Protein AF-A0A930PB00-F1 (afdb_monomer)

Solvent-accessible surface area (backbone atoms only — not comparable to full-atom values): 5412 Å² total; per-residue (Å²): 134,66,54,53,64,51,50,58,67,54,34,74,89,63,38,46,101,72,38,28,66,87,69,88,78,87,80,64,87,57,22,54,45,54,50,44,28,50,53,53,47,30,57,75,70,70,49,86,44,68,65,60,52,54,59,60,46,62,82,41,50,86,80,45,73,66,68,70,55,70,67,58,46,55,57,45,49,62,75,42,40,69,60,46,59,58,50,73,107

Foldseek 3Di:
DQLLVLLVVLCVPQADPQQAGDDPDDAQNCHLSNLLSLVVVCVVVVNPDLVVSVVVCVVVCVVPVRDDDSVVSVVSCVVCVVSSVSSVD

Structure (mmCIF, N/CA/C/O backbone):
data_AF-A0A930PB00-F1
#
_entry.id   AF-A0A930PB00-F1
#
loop_
_atom_site.group_PDB
_atom_site.id
_atom_site.type_symbol
_atom_site.label_atom_id
_atom_site.label_alt_id
_atom_site.label_comp_id
_atom_site.label_asym_id
_atom_site.label_entity_id
_atom_site.label_seq_id
_atom_site.pdbx_PDB_ins_code
_atom_site.Cartn_x
_atom_site.Cartn_y
_atom_site.Cartn_z
_atom_site.occupancy
_atom_site.B_iso_or_equiv
_atom_site.auth_seq_id
_atom_site.auth_comp_id
_atom_site.auth_asym_id
_atom_site.auth_atom_id
_atom_site.pdbx_PDB_model_num
ATOM 1 N N . VAL A 1 1 ? -12.103 6.840 -7.987 1.00 55.03 1 VAL A N 1
ATOM 2 C CA . VAL A 1 1 ? -10.789 6.570 -8.623 1.00 55.03 1 VAL A CA 1
ATOM 3 C C . VAL A 1 1 ? -10.271 5.236 -8.109 1.00 55.03 1 VAL A C 1
ATOM 5 O O . VAL A 1 1 ? -10.276 5.045 -6.901 1.00 55.03 1 VAL A O 1
ATOM 8 N N . LYS A 1 2 ? -9.870 4.299 -8.977 1.00 86.12 2 LYS A N 1
ATOM 9 C CA . LYS A 1 2 ? -9.271 3.025 -8.546 1.00 86.12 2 LYS A CA 1
ATOM 10 C C . LYS A 1 2 ? -7.746 3.166 -8.505 1.00 86.12 2 LYS A C 1
ATOM 12 O O . LYS A 1 2 ? -7.067 2.846 -9.473 1.00 86.12 2 LYS A O 1
ATOM 17 N N . ILE A 1 3 ? -7.217 3.695 -7.400 1.00 90.38 3 ILE A N 1
ATOM 18 C CA . ILE A 1 3 ? -5.791 4.056 -7.241 1.00 90.38 3 ILE A CA 1
ATOM 19 C C . ILE A 1 3 ? -4.854 2.886 -7.581 1.00 90.38 3 ILE A C 1
ATOM 21 O O . ILE A 1 3 ? -3.860 3.079 -8.271 1.00 90.38 3 ILE A O 1
ATOM 25 N N . LEU A 1 4 ? -5.213 1.655 -7.211 1.00 91.56 4 LEU A N 1
ATOM 26 C CA . LEU A 1 4 ? -4.424 0.471 -7.557 1.00 91.56 4 LEU A CA 1
ATOM 27 C C . LEU A 1 4 ? -4.282 0.252 -9.074 1.00 91.56 4 LEU A C 1
ATOM 29 O O . LEU A 1 4 ? -3.210 -0.123 -9.544 1.00 91.56 4 LEU A O 1
ATOM 33 N N . GLU A 1 5 ? -5.341 0.486 -9.856 1.00 92.38 5 GLU A N 1
ATOM 34 C CA . GLU A 1 5 ? -5.276 0.369 -11.321 1.00 92.38 5 GLU A CA 1
ATOM 35 C C . GLU A 1 5 ? -4.348 1.434 -11.920 1.00 92.38 5 GLU A C 1
ATOM 37 O O . GLU A 1 5 ? -3.654 1.160 -12.896 1.00 92.38 5 GLU A O 1
ATOM 42 N N . ILE A 1 6 ? -4.290 2.622 -11.311 1.00 91.69 6 ILE A N 1
ATOM 43 C CA . ILE A 1 6 ? -3.346 3.678 -11.689 1.00 91.69 6 ILE A CA 1
ATOM 4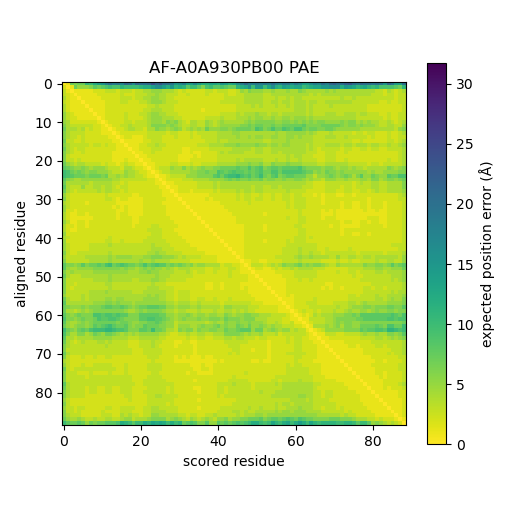4 C C . ILE A 1 6 ? -1.917 3.223 -11.383 1.00 91.69 6 ILE A C 1
ATOM 46 O O . ILE A 1 6 ? -1.093 3.186 -12.291 1.00 91.69 6 ILE A O 1
ATOM 50 N N . CYS A 1 7 ? -1.633 2.771 -10.157 1.00 93.00 7 CYS A N 1
ATOM 51 C CA . CYS A 1 7 ? -0.305 2.273 -9.786 1.00 93.00 7 CYS A CA 1
ATOM 52 C C . CYS A 1 7 ? 0.187 1.161 -10.728 1.00 93.00 7 CYS A C 1
ATOM 54 O O . CYS A 1 7 ? 1.353 1.152 -11.115 1.00 93.00 7 CYS A O 1
ATOM 56 N N . LYS A 1 8 ? -0.698 0.247 -11.149 1.00 92.88 8 LYS A N 1
ATOM 57 C CA . LYS A 1 8 ? -0.373 -0.801 -12.132 1.00 92.88 8 LYS A CA 1
ATOM 58 C C . LYS A 1 8 ? 0.043 -0.238 -13.494 1.00 92.88 8 LYS A C 1
ATOM 60 O O . LYS A 1 8 ? 0.996 -0.734 -14.079 1.00 92.88 8 LYS A O 1
ATOM 65 N N . LYS A 1 9 ? -0.628 0.806 -13.991 1.00 92.00 9 LYS A N 1
ATOM 66 C CA . LYS A 1 9 ? -0.275 1.440 -15.275 1.00 92.00 9 LYS A CA 1
ATOM 67 C C . LYS A 1 9 ? 1.106 2.102 -15.244 1.00 92.00 9 LYS A C 1
ATOM 69 O O . LYS A 1 9 ? 1.843 1.993 -16.215 1.00 92.00 9 LYS A O 1
ATOM 74 N N . PHE A 1 10 ? 1.461 2.736 -14.129 1.00 91.56 10 PHE A N 1
ATOM 75 C CA . PHE A 1 10 ? 2.718 3.483 -13.974 1.00 91.56 10 PHE A CA 1
ATOM 76 C C . PHE A 1 10 ? 3.899 2.639 -13.465 1.00 91.56 10 PHE A C 1
ATOM 78 O O . PHE A 1 10 ? 4.995 3.156 -13.288 1.00 91.56 10 PHE A O 1
ATOM 85 N N . SER A 1 11 ? 3.708 1.337 -13.236 1.00 91.88 11 SER A N 1
ATOM 86 C CA . SER A 1 11 ? 4.751 0.443 -12.704 1.00 91.88 11 SER A CA 1
ATOM 87 C C . SER A 1 11 ? 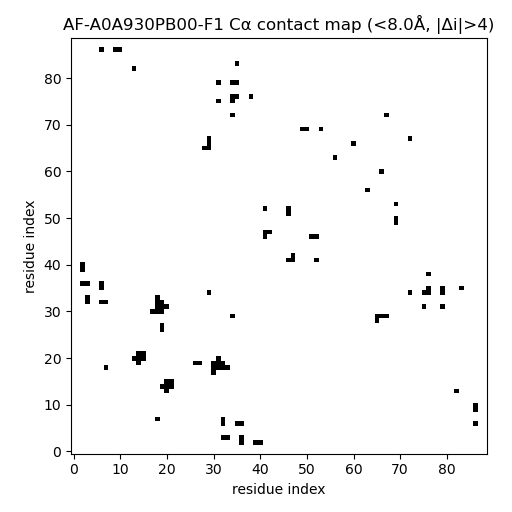5.326 -0.535 -13.732 1.00 91.88 11 SER A C 1
ATOM 89 O O . SER A 1 11 ? 6.041 -1.470 -13.363 1.00 91.88 11 SER A O 1
ATOM 91 N N . TYR A 1 12 ? 5.048 -0.326 -15.022 1.00 89.12 12 TYR A N 1
ATOM 92 C CA . TYR A 1 12 ? 5.535 -1.196 -16.091 1.00 89.12 12 TYR A CA 1
ATOM 93 C C . TYR A 1 12 ? 7.069 -1.312 -16.073 1.00 89.12 12 TYR A C 1
ATOM 95 O O . TYR A 1 12 ? 7.778 -0.309 -16.089 1.00 89.12 12 TYR A O 1
ATOM 103 N N . GLY A 1 13 ? 7.580 -2.545 -16.010 1.00 90.00 13 GLY A N 1
ATOM 104 C CA . GLY A 1 13 ? 9.018 -2.833 -15.934 1.00 90.00 13 GLY A CA 1
ATOM 105 C C . GLY A 1 13 ? 9.674 -2.584 -14.567 1.00 90.00 13 GLY A C 1
ATOM 106 O O . GLY A 1 13 ? 10.842 -2.923 -14.396 1.00 90.00 13 GLY A O 1
ATOM 107 N N . LEU A 1 14 ? 8.948 -2.038 -13.583 1.00 92.06 14 LEU A N 1
ATOM 108 C CA . LEU A 1 14 ? 9.458 -1.769 -12.229 1.00 92.06 14 LEU A CA 1
ATOM 109 C C . LEU A 1 14 ? 9.106 -2.877 -11.226 1.00 92.06 14 LEU A C 1
ATOM 111 O O . LEU A 1 14 ? 9.779 -3.044 -10.207 1.00 92.06 14 LEU A O 1
ATOM 115 N N . VAL A 1 15 ? 8.042 -3.629 -11.504 1.00 94.62 15 VAL A N 1
ATOM 116 C CA . VAL A 1 15 ? 7.531 -4.718 -10.662 1.00 94.62 15 VAL A CA 1
ATOM 117 C C . VAL A 1 15 ? 7.316 -5.985 -11.483 1.00 94.62 15 VAL A C 1
ATOM 119 O O . VAL A 1 15 ? 7.220 -5.940 -12.707 1.00 94.62 15 VAL A O 1
ATOM 122 N N . ASN A 1 16 ? 7.234 -7.127 -10.804 1.00 93.81 16 ASN A N 1
ATOM 123 C CA . ASN A 1 16 ? 6.835 -8.391 -11.418 1.00 93.81 16 ASN A CA 1
ATOM 124 C C . ASN A 1 16 ? 5.316 -8.461 -11.672 1.00 93.81 16 ASN A C 1
ATOM 126 O O . ASN A 1 16 ? 4.559 -7.597 -11.227 1.00 93.81 16 ASN A O 1
ATOM 130 N N . ASP A 1 17 ? 4.858 -9.545 -12.303 1.00 91.25 17 ASP A N 1
ATOM 131 C CA . ASP A 1 17 ? 3.437 -9.780 -12.627 1.00 91.25 17 ASP A CA 1
ATOM 132 C C . ASP A 1 17 ? 2.509 -9.777 -11.399 1.00 91.25 17 ASP A C 1
ATOM 134 O O . ASP A 1 17 ? 1.303 -9.556 -11.505 1.00 91.25 17 ASP A O 1
ATOM 138 N N . LEU A 1 18 ? 3.073 -9.997 -10.208 1.00 92.50 18 LEU A N 1
ATOM 139 C CA . LEU A 1 18 ? 2.366 -9.977 -8.929 1.00 92.50 18 LEU A CA 1
ATOM 140 C C . LEU A 1 18 ? 2.412 -8.601 -8.241 1.00 92.50 18 LEU A C 1
ATOM 142 O O . LEU A 1 18 ? 2.027 -8.498 -7.079 1.00 92.50 18 LEU A O 1
ATOM 146 N N . GLY A 1 19 ? 2.915 -7.553 -8.900 1.00 94.19 19 GLY A N 1
ATOM 147 C CA . GLY A 1 19 ? 2.983 -6.194 -8.352 1.00 94.19 19 GLY A CA 1
ATOM 148 C C . GLY A 1 19 ? 4.033 -6.006 -7.252 1.00 94.19 19 GLY A C 1
ATOM 149 O O . GLY A 1 19 ? 3.880 -5.148 -6.383 1.00 94.19 19 GLY A O 1
ATOM 150 N N . ASN A 1 20 ? 5.078 -6.833 -7.229 1.00 95.25 20 ASN A N 1
ATOM 151 C CA . ASN A 1 20 ? 6.155 -6.762 -6.243 1.00 95.25 20 ASN A CA 1
ATOM 152 C C . ASN A 1 20 ? 7.485 -6.362 -6.890 1.00 95.25 20 ASN A C 1
ATOM 154 O O . ASN A 1 20 ? 7.781 -6.761 -8.016 1.00 95.25 20 ASN A O 1
ATOM 158 N N . ILE A 1 21 ? 8.319 -5.638 -6.143 1.00 93.94 21 ILE A N 1
ATOM 159 C CA . ILE A 1 21 ? 9.704 -5.359 -6.536 1.00 93.94 21 ILE A CA 1
ATOM 160 C C . ILE A 1 21 ? 10.444 -6.702 -6.666 1.00 93.94 21 ILE A C 1
ATOM 162 O O . ILE A 1 21 ? 10.353 -7.520 -5.739 1.00 93.94 21 ILE A O 1
ATOM 166 N N . PRO A 1 22 ? 11.174 -6.956 -7.772 1.00 91.94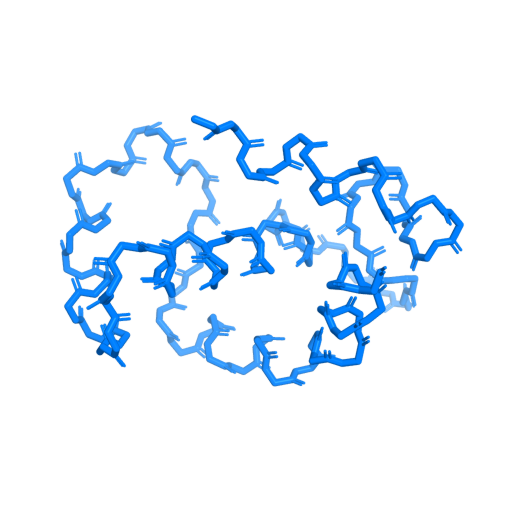 22 PRO A N 1
ATOM 167 C CA . PRO A 1 22 ? 11.926 -8.193 -7.949 1.00 91.94 22 PRO A CA 1
ATOM 168 C C . PRO A 1 22 ? 12.890 -8.437 -6.781 1.00 91.94 22 PRO A C 1
ATOM 170 O O . PRO A 1 22 ? 13.764 -7.624 -6.488 1.00 91.94 22 PRO A O 1
ATOM 173 N N . ARG A 1 23 ? 12.724 -9.569 -6.091 1.00 89.06 23 ARG A N 1
ATOM 174 C CA . ARG A 1 23 ? 13.539 -9.969 -4.935 1.00 89.06 23 ARG A CA 1
ATOM 175 C C . ARG A 1 23 ? 13.702 -11.481 -4.884 1.00 89.06 23 ARG A C 1
ATOM 177 O O . ARG A 1 23 ? 12.853 -12.217 -5.381 1.00 89.06 23 ARG A O 1
ATOM 184 N N . ARG A 1 24 ? 14.781 -11.943 -4.250 1.00 89.31 24 ARG A N 1
ATOM 185 C CA . ARG A 1 24 ? 14.976 -13.367 -3.945 1.00 89.31 24 ARG A CA 1
ATOM 186 C C . ARG A 1 24 ? 14.115 -13.761 -2.739 1.00 89.31 24 ARG A C 1
ATOM 188 O O . ARG A 1 24 ? 13.953 -12.966 -1.816 1.00 89.31 24 ARG A O 1
ATOM 195 N N . GLY A 1 25 ? 13.612 -14.994 -2.731 1.00 88.88 25 GLY A N 1
ATOM 196 C CA . GLY A 1 25 ? 12.833 -15.548 -1.620 1.00 88.88 25 GLY A CA 1
ATOM 197 C C . GLY A 1 25 ? 11.318 -15.435 -1.804 1.00 88.88 25 GLY A C 1
ATOM 198 O O . GLY A 1 25 ? 10.809 -15.438 -2.922 1.00 88.88 25 GLY A O 1
ATOM 199 N N . VAL A 1 26 ? 10.590 -15.394 -0.686 1.00 89.38 26 VAL A N 1
ATOM 200 C CA . VAL A 1 26 ? 9.121 -15.461 -0.677 1.00 89.38 26 VAL A CA 1
ATOM 201 C C . VAL A 1 26 ? 8.510 -14.171 -1.223 1.00 89.38 26 VAL A C 1
ATOM 203 O O . VAL A 1 26 ? 8.834 -13.071 -0.772 1.00 89.38 26 VAL A O 1
ATOM 206 N N . VAL A 1 27 ? 7.570 -14.314 -2.159 1.00 91.44 27 VAL A N 1
ATOM 207 C CA . VAL A 1 27 ? 6.778 -13.196 -2.679 1.00 91.44 27 VAL A CA 1
ATOM 208 C C . VAL A 1 27 ? 5.608 -12.909 -1.723 1.00 91.44 27 VAL A C 1
ATOM 210 O O . VAL A 1 27 ? 4.790 -13.797 -1.474 1.00 91.44 27 VAL A O 1
ATOM 213 N N . PRO A 1 28 ? 5.504 -11.691 -1.161 1.00 93.00 28 PRO A N 1
ATOM 214 C CA . PRO A 1 28 ? 4.380 -11.289 -0.325 1.00 93.00 28 PRO A CA 1
ATOM 215 C C . PRO A 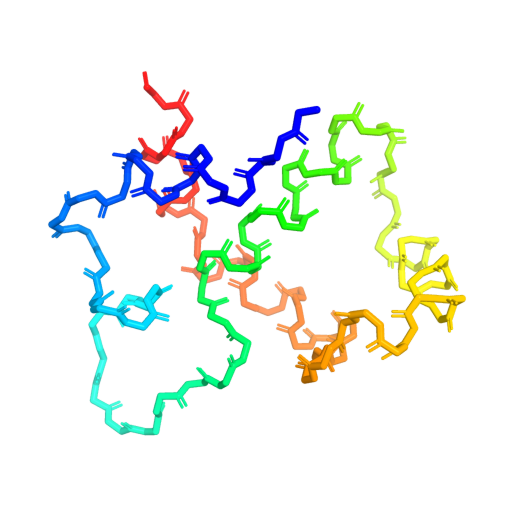1 28 ? 3.049 -11.338 -1.076 1.00 93.00 28 PRO A C 1
ATOM 217 O O . PRO A 1 28 ? 2.960 -10.926 -2.230 1.00 93.00 28 PRO A O 1
ATOM 220 N N . ARG A 1 29 ? 2.000 -11.794 -0.380 1.00 93.19 29 ARG A N 1
ATOM 221 C CA . ARG A 1 29 ? 0.631 -11.858 -0.922 1.00 93.19 29 ARG A CA 1
ATOM 222 C C . ARG A 1 29 ? -0.007 -10.482 -1.079 1.00 93.19 29 ARG A C 1
ATOM 224 O O . ARG A 1 29 ? -0.670 -10.235 -2.073 1.00 93.19 29 ARG A O 1
ATOM 231 N N . PHE A 1 30 ? 0.204 -9.608 -0.098 1.00 94.75 30 PHE A N 1
ATOM 232 C CA . PHE A 1 30 ? -0.100 -8.187 -0.232 1.00 94.75 30 PHE A CA 1
ATOM 233 C C . PHE A 1 30 ? 1.052 -7.561 -1.010 1.00 94.75 30 PHE A C 1
ATOM 235 O O . PHE A 1 30 ? 2.187 -7.601 -0.530 1.00 94.75 30 PHE A O 1
ATOM 242 N N . SER A 1 31 ? 0.818 -7.077 -2.221 1.00 95.19 31 SER A N 1
ATOM 243 C CA . SER A 1 31 ? 1.904 -6.678 -3.115 1.00 95.19 31 SER A CA 1
ATOM 244 C C . SER A 1 31 ? 2.541 -5.348 -2.695 1.00 95.19 31 SER A C 1
ATOM 246 O O . SER A 1 31 ? 2.013 -4.626 -1.848 1.00 95.19 31 SER A O 1
ATOM 248 N N . ASP A 1 32 ? 3.711 -5.025 -3.249 1.00 95.56 32 ASP A N 1
ATOM 249 C CA . ASP A 1 32 ? 4.326 -3.708 -3.029 1.00 95.56 32 ASP A CA 1
ATOM 250 C C . ASP A 1 32 ? 3.468 -2.596 -3.659 1.00 95.56 32 ASP A C 1
ATOM 252 O O . ASP A 1 32 ? 3.338 -1.520 -3.077 1.00 95.56 32 ASP A O 1
ATOM 256 N N . LEU A 1 33 ? 2.796 -2.883 -4.781 1.00 95.69 33 LEU A N 1
ATOM 257 C CA . LEU A 1 33 ? 1.790 -1.989 -5.354 1.00 95.69 33 LEU A CA 1
ATOM 258 C C . LEU A 1 33 ? 0.576 -1.795 -4.445 1.00 95.69 33 LEU A C 1
ATOM 260 O O . LEU A 1 33 ? 0.071 -0.680 -4.385 1.00 95.69 33 LEU A O 1
ATOM 264 N N . ASP A 1 34 ? 0.118 -2.817 -3.719 1.00 95.31 34 ASP A N 1
ATOM 265 C CA . ASP A 1 34 ? -0.991 -2.656 -2.766 1.00 95.31 34 ASP A CA 1
ATOM 266 C C . ASP A 1 34 ? -0.590 -1.754 -1.591 1.00 95.31 34 ASP A C 1
ATOM 268 O O . ASP A 1 34 ? -1.383 -0.925 -1.146 1.00 95.31 34 ASP A O 1
ATOM 272 N N . VAL A 1 35 ? 0.659 -1.859 -1.117 1.00 95.88 35 VAL A N 1
ATOM 273 C CA . VAL A 1 35 ? 1.210 -0.957 -0.088 1.00 95.88 35 VAL A CA 1
ATOM 274 C C . VAL A 1 35 ? 1.228 0.485 -0.590 1.00 95.88 35 VAL A C 1
ATOM 276 O O . VAL A 1 35 ? 0.757 1.383 0.110 1.00 95.88 35 VAL A O 1
ATOM 279 N N . ILE A 1 36 ? 1.736 0.708 -1.804 1.00 95.81 36 ILE A N 1
ATOM 280 C CA . ILE A 1 36 ? 1.790 2.040 -2.419 1.00 95.81 36 ILE A CA 1
ATOM 281 C C . ILE A 1 36 ? 0.379 2.580 -2.643 1.00 95.81 36 ILE A C 1
ATOM 283 O O . ILE A 1 36 ? 0.079 3.695 -2.224 1.00 95.81 36 ILE A O 1
ATOM 287 N N . ALA A 1 37 ? -0.510 1.784 -3.235 1.00 95.19 37 ALA A N 1
ATOM 288 C CA . ALA A 1 37 ? -1.884 2.180 -3.503 1.00 95.19 37 ALA A CA 1
ATOM 289 C C . ALA A 1 37 ? -2.624 2.547 -2.213 1.00 95.19 37 ALA A C 1
ATOM 291 O O . ALA A 1 37 ? -3.311 3.566 -2.180 1.00 95.19 37 ALA A O 1
ATOM 292 N N . LEU A 1 38 ? -2.451 1.775 -1.136 1.00 94.56 38 LEU A N 1
ATOM 293 C CA . LEU A 1 38 ? -3.040 2.089 0.162 1.00 94.56 38 LEU A CA 1
ATOM 294 C C . LEU A 1 38 ? -2.465 3.386 0.751 1.00 94.56 38 LEU A C 1
ATOM 296 O O . LEU A 1 38 ? -3.224 4.202 1.268 1.00 94.56 38 LEU A O 1
ATOM 300 N N . SER A 1 39 ? -1.153 3.608 0.630 1.00 95.25 39 SER A N 1
ATOM 301 C CA . SER A 1 39 ? -0.508 4.847 1.083 1.00 95.25 39 SER A CA 1
ATOM 302 C C . SER A 1 39 ? -1.017 6.078 0.329 1.00 95.25 39 SER A C 1
ATOM 304 O O . SER A 1 39 ? -1.354 7.076 0.958 1.00 95.25 39 SER A O 1
ATOM 306 N N . LEU A 1 40 ? -1.113 6.002 -1.001 1.00 94.38 40 LEU A N 1
ATOM 307 C CA . LEU A 1 40 ? -1.644 7.082 -1.840 1.00 94.38 40 LEU A CA 1
ATOM 308 C C . LEU A 1 40 ? -3.139 7.312 -1.586 1.00 94.38 40 LEU A C 1
ATOM 310 O O . LEU A 1 40 ? -3.616 8.441 -1.628 1.00 94.38 40 LEU A O 1
ATOM 314 N N . THR A 1 41 ? -3.887 6.245 -1.295 1.00 93.94 41 THR A N 1
ATOM 315 C CA . THR A 1 41 ? -5.302 6.353 -0.914 1.00 93.94 41 THR A CA 1
ATOM 316 C C . THR A 1 41 ? -5.452 7.079 0.417 1.00 93.94 41 THR A C 1
ATOM 318 O O . THR A 1 41 ? -6.306 7.951 0.529 1.00 93.94 41 THR A O 1
ATOM 321 N N . ALA A 1 42 ? -4.622 6.759 1.413 1.00 94.56 42 ALA A N 1
ATOM 322 C CA . ALA A 1 42 ? -4.642 7.443 2.701 1.00 94.56 42 ALA A CA 1
ATOM 323 C C . ALA A 1 42 ? -4.340 8.942 2.547 1.00 94.56 42 ALA A C 1
ATOM 325 O O . ALA A 1 42 ? -5.100 9.759 3.053 1.00 94.56 42 ALA A O 1
ATOM 326 N N . GLU A 1 43 ? -3.311 9.292 1.771 1.00 93.25 43 GLU A N 1
ATOM 327 C CA . GLU A 1 43 ? -2.962 10.681 1.439 1.00 93.25 43 GLU A CA 1
ATOM 328 C C . GLU A 1 43 ? -4.109 11.408 0.719 1.00 93.25 43 GLU A C 1
ATOM 330 O O . GLU A 1 43 ? -4.504 12.498 1.123 1.00 93.25 43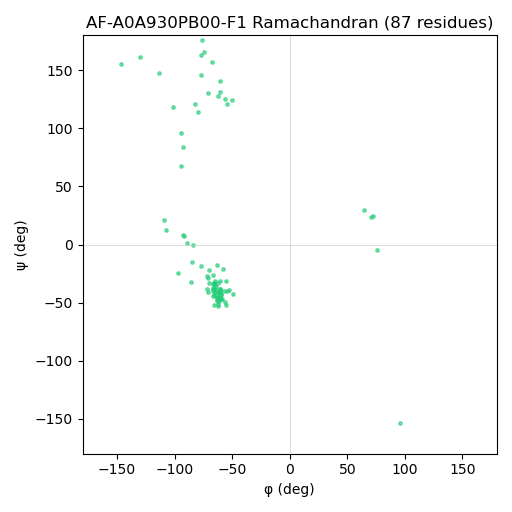 GLU A O 1
ATOM 335 N N . HIS A 1 44 ? -4.713 10.783 -0.297 1.00 93.00 44 HIS A N 1
ATOM 336 C CA . HIS A 1 44 ? -5.850 11.355 -1.024 1.00 93.00 44 HIS A CA 1
ATOM 337 C C . HIS A 1 44 ? -7.082 11.585 -0.134 1.00 93.00 44 HIS A C 1
ATOM 339 O O . HIS A 1 44 ? -7.835 12.532 -0.348 1.00 93.00 44 HIS A O 1
ATOM 345 N N . LEU A 1 45 ? -7.291 10.721 0.862 1.00 93.56 45 LEU A N 1
ATOM 346 C CA . LEU A 1 45 ? -8.368 10.847 1.844 1.00 93.56 45 LEU A CA 1
ATOM 347 C C . LEU A 1 45 ? -8.012 11.776 3.019 1.00 93.56 45 LEU A C 1
ATOM 349 O O . LEU A 1 45 ? -8.840 11.939 3.916 1.00 93.56 45 LEU A O 1
ATOM 353 N N . GLY A 1 46 ? -6.805 12.356 3.047 1.00 94.56 46 GLY A N 1
ATOM 354 C CA . GLY A 1 46 ? -6.325 13.196 4.149 1.00 94.56 46 GLY A CA 1
ATOM 355 C C . GLY A 1 46 ? -6.162 12.437 5.472 1.00 94.56 46 GLY A C 1
ATOM 356 O O . GLY A 1 46 ? -6.386 12.993 6.546 1.00 94.56 46 GLY A O 1
ATOM 357 N N . ILE A 1 47 ? -5.8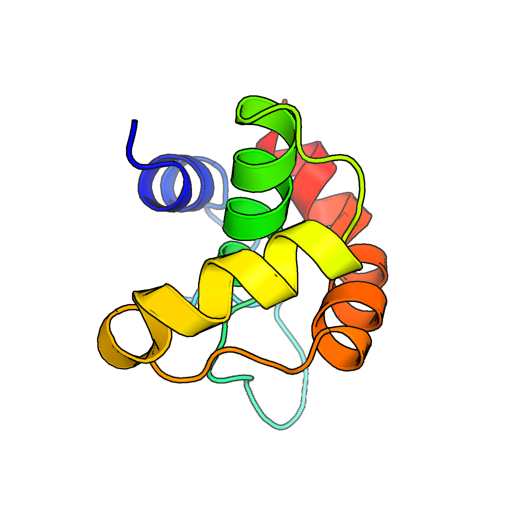58 11.137 5.414 1.00 95.19 47 ILE A N 1
ATOM 358 C CA . ILE A 1 47 ? -5.618 10.299 6.591 1.00 95.19 47 ILE A CA 1
ATOM 359 C C . ILE A 1 47 ? -4.115 10.257 6.866 1.00 95.19 47 ILE A C 1
ATOM 361 O O . ILE A 1 47 ? -3.397 9.411 6.337 1.00 95.19 47 ILE A O 1
ATOM 365 N N . ASP A 1 48 ? -3.665 11.125 7.767 1.00 89.44 48 ASP A N 1
ATOM 366 C CA . ASP A 1 48 ? -2.240 11.239 8.111 1.00 89.44 48 ASP A CA 1
ATOM 367 C C . ASP A 1 48 ? -1.788 10.238 9.188 1.00 89.44 48 ASP A C 1
ATOM 369 O O . ASP A 1 48 ? -0.597 10.016 9.389 1.00 89.44 48 ASP A O 1
ATOM 373 N N . SER A 1 49 ? -2.734 9.619 9.902 1.00 93.62 49 SER A N 1
ATOM 374 C CA . SER A 1 49 ? -2.448 8.666 10.978 1.00 93.62 49 SER A CA 1
ATOM 375 C C . SER 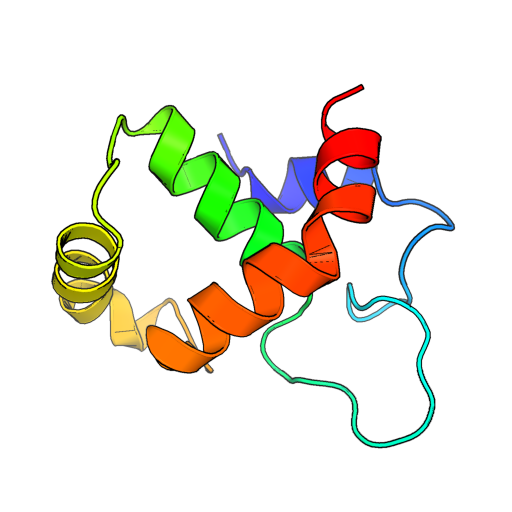A 1 49 ? -2.626 7.230 10.506 1.00 93.62 49 SER A C 1
ATOM 377 O O . SER A 1 49 ? -3.743 6.799 10.206 1.00 93.62 49 SER A O 1
ATOM 379 N N . GLU A 1 50 ? -1.553 6.437 10.534 1.00 93.50 50 GLU A N 1
ATOM 380 C CA . GLU A 1 50 ? -1.643 5.015 10.194 1.00 93.50 50 GLU A CA 1
ATOM 381 C C . GLU A 1 50 ? -2.478 4.237 11.213 1.00 93.50 50 GLU A C 1
ATOM 383 O O . GLU A 1 50 ? -3.071 3.223 10.863 1.00 93.50 50 GLU A O 1
ATOM 388 N N . ASN A 1 51 ? -2.574 4.700 12.465 1.00 94.81 51 ASN A N 1
ATOM 389 C CA . ASN A 1 51 ? -3.497 4.097 13.431 1.00 94.81 51 ASN A CA 1
ATOM 390 C C . ASN A 1 51 ? -4.944 4.251 12.958 1.00 94.81 51 ASN A C 1
ATOM 392 O O . ASN A 1 51 ? -5.640 3.251 12.811 1.00 94.81 51 ASN A O 1
ATOM 396 N N . ASN A 1 52 ? -5.354 5.481 12.635 1.00 95.19 52 ASN A N 1
ATOM 397 C CA . ASN A 1 52 ? -6.697 5.770 12.130 1.00 95.19 52 ASN A CA 1
ATOM 398 C C . ASN A 1 52 ? -6.983 5.005 10.827 1.00 95.19 52 ASN A C 1
ATOM 400 O O . ASN A 1 52 ? -8.042 4.397 10.687 1.00 95.19 52 ASN A O 1
ATOM 404 N N . LEU A 1 53 ? -6.018 4.962 9.899 1.00 95.38 53 LEU A N 1
ATOM 405 C CA . LEU A 1 53 ? -6.142 4.183 8.665 1.00 95.38 53 LEU A CA 1
ATOM 406 C C . LEU A 1 53 ? -6.450 2.711 8.963 1.00 95.38 53 LEU A C 1
ATOM 408 O O . LEU A 1 53 ? -7.419 2.164 8.444 1.00 95.38 53 LEU A O 1
ATOM 412 N N . PHE A 1 54 ? -5.648 2.072 9.816 1.00 94.94 54 PHE A N 1
ATOM 413 C CA . PHE A 1 54 ? -5.816 0.656 10.133 1.00 94.94 54 PHE A CA 1
ATOM 414 C C . PHE A 1 54 ? -7.056 0.361 10.976 1.00 94.94 54 PHE A C 1
ATOM 416 O O . PHE A 1 54 ? -7.616 -0.725 10.841 1.00 94.94 54 PHE A O 1
ATOM 423 N N . ASP A 1 55 ? -7.511 1.303 11.801 1.00 94.44 55 ASP A N 1
ATOM 424 C CA . ASP A 1 55 ? -8.783 1.181 12.510 1.00 94.44 55 ASP A CA 1
ATOM 425 C C . ASP A 1 55 ? -9.968 1.213 11.541 1.00 94.44 55 ASP A C 1
ATOM 427 O O . ASP A 1 55 ? -10.82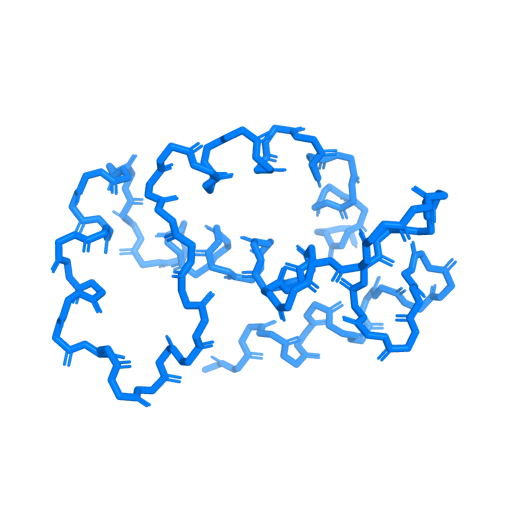5 0.336 11.620 1.00 94.44 55 ASP A O 1
ATOM 431 N N . ARG A 1 56 ? -9.966 2.122 10.557 1.00 93.00 56 ARG A N 1
ATOM 432 C CA . ARG A 1 56 ? -10.993 2.166 9.499 1.00 93.00 56 ARG A CA 1
ATOM 433 C C . ARG A 1 56 ? -10.989 0.914 8.629 1.00 93.00 56 ARG A C 1
ATOM 435 O O . ARG A 1 56 ? -12.044 0.382 8.307 1.00 93.00 56 ARG A O 1
ATOM 442 N N . LEU A 1 57 ? -9.811 0.394 8.280 1.00 93.12 57 LEU A N 1
ATOM 443 C CA . LEU A 1 57 ? -9.692 -0.819 7.460 1.00 93.12 57 LEU A CA 1
ATOM 444 C C . LEU A 1 57 ? -10.287 -2.071 8.127 1.00 93.12 57 LEU A C 1
ATOM 446 O O . LEU A 1 57 ? -10.580 -3.039 7.424 1.00 93.12 57 LEU A O 1
ATOM 450 N N . LYS A 1 58 ? -10.512 -2.072 9.451 1.00 90.44 58 LYS A N 1
ATOM 451 C CA . LYS A 1 58 ? -11.192 -3.185 10.141 1.00 90.44 58 LYS A CA 1
ATOM 452 C C . LYS A 1 58 ? -12.614 -3.406 9.627 1.00 90.44 58 LYS A C 1
ATOM 454 O O . LYS A 1 58 ? -13.059 -4.549 9.583 1.00 90.44 58 LYS A O 1
ATOM 459 N N . GLU A 1 59 ? -13.296 -2.349 9.197 1.00 91.00 59 GLU A N 1
ATOM 460 C CA . GLU A 1 59 ? -14.648 -2.432 8.631 1.00 91.00 59 GLU A CA 1
ATOM 461 C C . GLU A 1 59 ? -14.655 -3.114 7.250 1.00 91.00 59 GLU A C 1
ATOM 463 O O . GLU A 1 59 ? -15.655 -3.707 6.852 1.00 91.00 59 GLU A O 1
ATOM 468 N N . TYR A 1 60 ? -13.508 -3.125 6.562 1.00 89.62 60 TYR A N 1
ATOM 469 C CA . TYR A 1 60 ? -13.334 -3.627 5.194 1.00 89.62 60 TYR A CA 1
ATOM 470 C C . TYR A 1 60 ? -12.530 -4.936 5.130 1.00 89.62 60 TYR A C 1
ATOM 472 O O . TYR A 1 60 ? -11.971 -5.286 4.091 1.00 89.62 60 TYR A O 1
ATOM 480 N N . GLN A 1 61 ? -12.448 -5.699 6.227 1.00 84.12 61 GLN A N 1
ATOM 481 C CA . GLN A 1 61 ? -11.649 -6.938 6.280 1.00 84.12 61 GLN A CA 1
ATOM 482 C C . GLN A 1 61 ? -12.011 -7.962 5.194 1.00 84.12 61 GLN A C 1
ATOM 484 O O . GLN A 1 61 ? -11.147 -8.719 4.750 1.00 84.12 61 GLN A O 1
ATOM 489 N N . LYS A 1 62 ? -13.279 -7.999 4.767 1.00 86.00 62 LYS A N 1
ATOM 490 C CA . LYS A 1 62 ? -13.742 -8.904 3.704 1.00 86.00 62 LYS A CA 1
ATOM 491 C C . LYS A 1 62 ? -13.192 -8.512 2.331 1.00 86.00 62 LYS A C 1
ATOM 493 O O . LYS A 1 62 ? -12.910 -9.398 1.528 1.00 86.00 62 LYS A O 1
ATOM 498 N N . ASP A 1 63 ? -12.999 -7.217 2.103 1.00 86.00 63 ASP A N 1
ATOM 499 C CA . ASP A 1 63 ? -12.520 -6.659 0.837 1.00 86.00 63 ASP A CA 1
ATOM 500 C C . ASP A 1 63 ? -10.985 -6.657 0.765 1.00 86.00 63 ASP A C 1
ATOM 502 O O . ASP A 1 63 ? -10.401 -6.891 -0.292 1.00 86.00 63 ASP A O 1
ATOM 506 N N . PHE A 1 64 ? -10.309 -6.482 1.905 1.00 84.06 64 PHE A N 1
ATOM 507 C CA . PHE A 1 64 ? -8.848 -6.521 2.009 1.00 84.06 64 PHE A CA 1
ATOM 508 C C . PHE A 1 64 ? -8.333 -7.908 2.412 1.00 84.06 64 PHE A C 1
ATOM 510 O O . PHE A 1 64 ? -7.759 -8.117 3.488 1.00 84.06 64 PHE A O 1
ATOM 517 N N . ARG A 1 65 ? -8.492 -8.887 1.513 1.00 82.12 65 ARG A N 1
ATOM 518 C CA . ARG A 1 65 ? -7.900 -10.216 1.714 1.00 82.12 65 ARG A CA 1
ATOM 519 C C . ARG A 1 65 ? -6.372 -10.092 1.768 1.00 82.12 65 ARG A C 1
ATOM 521 O O . ARG A 1 65 ? -5.755 -9.547 0.862 1.00 82.12 65 ARG A O 1
ATOM 528 N N . HIS A 1 66 ? -5.762 -10.639 2.820 1.00 90.44 66 HIS A N 1
ATOM 529 C CA . HIS A 1 66 ? -4.319 -10.546 3.100 1.00 90.44 66 HIS A CA 1
ATOM 530 C C . HIS A 1 66 ? -3.815 -9.163 3.539 1.00 90.44 66 HIS A C 1
ATOM 532 O O . HIS A 1 66 ? -2.617 -8.905 3.412 1.00 90.44 66 HIS A O 1
ATOM 538 N N . LEU A 1 67 ? -4.681 -8.306 4.102 1.00 91.88 67 LEU A N 1
ATOM 539 C CA . LEU A 1 67 ? -4.230 -7.085 4.769 1.00 91.88 67 LEU A CA 1
ATOM 540 C C . LEU A 1 67 ? -3.119 -7.407 5.778 1.00 91.88 67 LEU A C 1
ATOM 542 O O . LEU A 1 67 ? -3.271 -8.255 6.659 1.00 91.88 67 LEU A O 1
ATOM 546 N N . ILE A 1 68 ? -1.984 -6.739 5.620 1.00 94.44 68 ILE A N 1
ATOM 547 C CA . ILE A 1 68 ? -0.837 -6.867 6.519 1.00 94.44 68 ILE A CA 1
ATOM 548 C C . ILE A 1 68 ? -1.079 -6.079 7.806 1.00 94.44 68 ILE A C 1
ATOM 550 O O . ILE A 1 68 ? -1.935 -5.207 7.857 1.00 94.44 68 ILE A O 1
ATOM 554 N N . SER A 1 69 ? -0.313 -6.345 8.861 1.00 94.94 69 SER A N 1
ATOM 555 C CA . SER A 1 69 ? -0.407 -5.523 10.075 1.00 94.94 69 SER A CA 1
ATOM 556 C C . SER A 1 69 ? 0.093 -4.091 9.834 1.00 94.94 69 SER A C 1
ATOM 558 O O . SER A 1 69 ? 0.954 -3.863 8.982 1.00 94.94 69 SER A O 1
ATOM 560 N N . ARG A 1 70 ? -0.357 -3.132 10.657 1.00 95.75 70 ARG A N 1
ATOM 561 C CA . ARG A 1 70 ? 0.132 -1.737 10.644 1.00 95.75 70 ARG A CA 1
ATOM 562 C C . ARG A 1 70 ? 1.660 -1.646 10.669 1.00 95.75 70 ARG A C 1
ATOM 564 O O . ARG A 1 70 ? 2.251 -0.861 9.937 1.00 95.75 70 ARG A O 1
ATOM 571 N N . ARG A 1 71 ? 2.312 -2.476 11.492 1.00 96.19 71 ARG A N 1
ATOM 572 C CA . ARG A 1 71 ? 3.780 -2.533 11.576 1.00 96.19 71 ARG A CA 1
ATOM 573 C C . ARG A 1 71 ? 4.396 -2.958 10.244 1.00 96.19 71 ARG A C 1
ATOM 575 O O . ARG A 1 71 ? 5.257 -2.258 9.729 1.00 96.19 71 ARG A O 1
ATOM 582 N N . GLN A 1 72 ? 3.915 -4.062 9.671 1.00 95.94 72 GLN A N 1
ATOM 583 C CA . GLN A 1 72 ? 4.389 -4.543 8.372 1.00 95.94 72 GLN A CA 1
ATOM 584 C C . GLN A 1 72 ? 4.147 -3.517 7.263 1.00 95.94 72 GLN A C 1
ATOM 586 O O . GLN A 1 72 ? 4.997 -3.359 6.393 1.00 95.94 72 GLN A O 1
ATOM 591 N N . PHE A 1 73 ? 3.015 -2.811 7.293 1.00 96.44 73 PHE A N 1
ATOM 592 C CA . PHE A 1 73 ? 2.745 -1.721 6.362 1.00 96.44 73 PHE A CA 1
ATOM 593 C C . PHE A 1 73 ? 3.761 -0.593 6.503 1.00 96.44 73 PHE A C 1
ATOM 595 O O . PHE A 1 73 ? 4.333 -0.188 5.499 1.00 96.44 73 PHE A O 1
ATOM 602 N N . ASN A 1 74 ? 4.059 -0.143 7.722 1.00 95.06 74 ASN A N 1
ATOM 603 C CA . ASN A 1 74 ? 5.038 0.920 7.953 1.00 95.06 74 ASN A CA 1
ATOM 604 C C . ASN A 1 74 ? 6.442 0.534 7.478 1.00 95.06 74 ASN A C 1
ATOM 606 O O . ASN A 1 74 ? 7.108 1.331 6.815 1.00 95.06 74 ASN A O 1
ATOM 610 N N . ASP A 1 75 ? 6.878 -0.687 7.786 1.00 95.69 75 ASP A N 1
ATOM 611 C CA . ASP A 1 75 ? 8.185 -1.191 7.363 1.00 95.69 75 ASP A CA 1
ATOM 612 C C . ASP A 1 75 ? 8.256 -1.292 5.832 1.00 95.69 75 ASP A C 1
ATOM 614 O O . ASP A 1 75 ? 9.220 -0.847 5.207 1.00 95.69 75 ASP A O 1
ATOM 618 N N . ARG A 1 76 ? 7.199 -1.808 5.195 1.00 96.00 76 ARG A N 1
ATOM 619 C CA . ARG A 1 76 ? 7.155 -1.946 3.736 1.00 96.00 76 ARG A CA 1
ATOM 620 C C . ARG A 1 76 ? 6.997 -0.621 3.012 1.00 96.00 76 ARG A C 1
ATOM 622 O O . ARG A 1 76 ? 7.667 -0.445 2.005 1.00 96.00 76 ARG A O 1
ATOM 629 N N . ARG A 1 77 ? 6.203 0.319 3.530 1.00 95.31 77 ARG A N 1
ATOM 630 C CA . ARG A 1 77 ? 6.031 1.659 2.949 1.00 95.31 77 ARG A CA 1
ATOM 631 C C . ARG A 1 77 ? 7.373 2.377 2.823 1.00 95.31 77 ARG A C 1
ATOM 633 O O . ARG A 1 77 ? 7.630 3.007 1.804 1.00 95.31 77 ARG A O 1
ATOM 640 N N . LYS A 1 78 ? 8.248 2.235 3.829 1.00 95.00 78 LYS A N 1
ATOM 641 C CA . LYS A 1 78 ? 9.629 2.743 3.776 1.00 95.00 78 LYS A CA 1
ATOM 642 C C . LYS A 1 78 ? 10.440 2.055 2.677 1.00 95.00 78 LYS A C 1
ATOM 644 O O . LYS A 1 78 ? 11.072 2.732 1.875 1.00 95.00 78 LYS A O 1
ATOM 649 N N . ASN A 1 79 ? 10.376 0.726 2.596 1.00 93.56 79 ASN A N 1
ATOM 650 C CA . ASN A 1 79 ? 11.117 -0.041 1.588 1.00 93.56 79 ASN A CA 1
ATOM 651 C C . ASN A 1 79 ? 10.650 0.241 0.151 1.00 93.56 79 ASN A C 1
ATOM 653 O O . ASN A 1 79 ? 11.448 0.182 -0.780 1.00 93.56 79 ASN A O 1
ATOM 657 N N . THR A 1 80 ? 9.368 0.554 -0.045 1.00 95.12 80 THR A N 1
ATOM 658 C CA . THR A 1 80 ? 8.776 0.840 -1.359 1.00 95.12 80 THR A CA 1
ATOM 659 C C . THR A 1 80 ? 8.805 2.325 -1.724 1.00 95.12 80 THR A C 1
ATOM 661 O O . THR A 1 80 ? 8.220 2.703 -2.737 1.00 95.12 80 THR A O 1
ATOM 664 N N . TYR A 1 81 ? 9.462 3.179 -0.930 1.00 94.50 81 TYR A N 1
ATOM 665 C CA . TYR A 1 81 ? 9.451 4.633 -1.114 1.00 94.50 81 TYR A CA 1
ATOM 666 C C . TYR A 1 81 ? 9.918 5.055 -2.514 1.00 94.50 81 TYR A C 1
ATOM 668 O O . TYR A 1 81 ? 9.203 5.769 -3.209 1.00 94.50 81 TYR A O 1
ATOM 676 N N . HIS A 1 82 ? 11.058 4.538 -2.982 1.00 94.06 82 HIS A N 1
ATOM 677 C CA . HIS A 1 82 ? 11.573 4.866 -4.316 1.00 94.06 82 HIS A CA 1
ATOM 678 C C . HIS A 1 82 ? 10.617 4.462 -5.444 1.00 94.06 82 HIS A C 1
ATOM 680 O O . HIS A 1 82 ? 10.460 5.203 -6.409 1.00 94.06 82 HIS A O 1
ATOM 686 N N . LEU A 1 83 ? 9.948 3.311 -5.316 1.00 94.19 83 LEU A N 1
ATOM 687 C CA . LEU A 1 83 ? 8.942 2.879 -6.286 1.00 94.19 83 LEU A CA 1
ATOM 688 C C . LEU A 1 83 ? 7.716 3.801 -6.269 1.00 94.19 83 LEU A C 1
ATOM 690 O O . LEU A 1 83 ? 7.206 4.148 -7.329 1.00 94.19 83 LEU A O 1
ATOM 694 N N . CYS A 1 84 ? 7.275 4.231 -5.084 1.00 94.56 84 CYS A N 1
ATOM 695 C CA . CYS A 1 84 ? 6.182 5.192 -4.934 1.00 94.56 84 CYS A CA 1
ATOM 696 C C . CYS A 1 84 ? 6.497 6.513 -5.651 1.00 94.56 84 CYS A C 1
ATOM 698 O O . CYS A 1 84 ? 5.684 7.002 -6.430 1.00 94.56 84 CYS A O 1
ATOM 700 N N . GLU A 1 85 ? 7.704 7.046 -5.455 1.00 93.88 85 GLU A N 1
ATOM 701 C CA . GLU A 1 85 ? 8.143 8.286 -6.102 1.00 93.88 85 GLU A CA 1
ATOM 702 C C . GLU A 1 85 ? 8.255 8.149 -7.626 1.00 93.88 85 GLU A C 1
ATOM 704 O O . GLU A 1 85 ? 7.946 9.095 -8.343 1.00 93.88 85 GLU A O 1
ATOM 709 N N . MET A 1 86 ? 8.649 6.980 -8.144 1.00 92.38 86 MET A N 1
ATOM 710 C CA . MET A 1 86 ? 8.631 6.723 -9.591 1.00 92.38 86 MET A CA 1
ATOM 711 C C . MET A 1 86 ? 7.210 6.679 -10.158 1.00 92.38 86 MET A C 1
ATOM 713 O O . MET A 1 86 ? 6.992 7.180 -11.252 1.00 92.38 86 MET A O 1
ATOM 717 N N . ILE A 1 87 ? 6.252 6.115 -9.418 1.00 90.69 87 ILE A N 1
ATOM 718 C CA .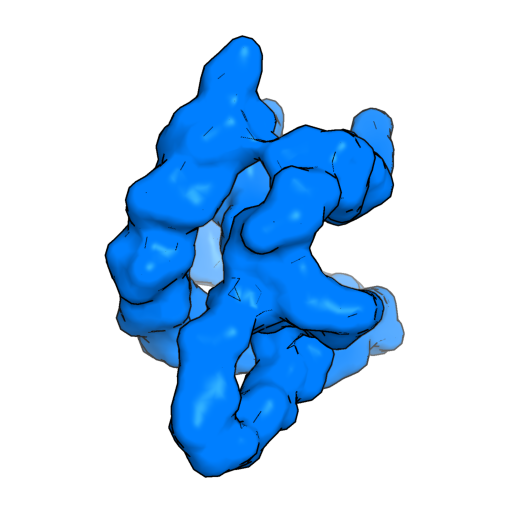 ILE A 1 87 ? 4.840 6.026 -9.830 1.00 90.69 87 ILE A CA 1
ATOM 719 C C . ILE A 1 87 ? 4.137 7.394 -9.786 1.00 90.69 87 ILE A C 1
ATOM 721 O O . ILE A 1 87 ? 3.157 7.597 -10.495 1.00 90.69 87 ILE A O 1
ATOM 725 N N . ARG A 1 88 ? 4.602 8.317 -8.934 1.00 87.06 88 ARG A N 1
ATOM 726 C CA . ARG A 1 88 ? 4.049 9.675 -8.796 1.00 87.06 88 ARG A CA 1
ATOM 727 C C . ARG A 1 88 ? 4.459 10.637 -9.919 1.00 87.06 88 ARG A C 1
ATOM 729 O O . ARG A 1 88 ? 3.821 11.680 -10.044 1.00 87.06 88 ARG A O 1
ATOM 736 N N . LYS A 1 89 ? 5.525 10.329 -10.662 1.00 77.25 89 LYS A N 1
ATOM 737 C CA . LYS A 1 89 ? 6.019 11.143 -11.785 1.00 77.25 89 LYS A CA 1
ATOM 738 C C . LYS A 1 89 ? 5.228 10.874 -13.057 1.00 77.25 89 LYS A C 1
ATOM 740 O O . LYS A 1 89 ? 5.015 11.859 -13.794 1.00 77.25 89 LYS A O 1
#

Mean predicted aligned error: 3.34 Å

Radius of gyration: 12.59 Å; Cα contacts (8 Å, |Δi|>4): 59; chains: 1; bounding box: 30×29×30 Å

pLDDT: mean 92.11, std 5.21, range [55.03, 96.44]

Sequence (89 aa):
VKILEICKKFSYGLVNDLGNIPRRGVVPRFSDLDVIALSLTAEHLGIDSENNLFDRLKEYQKDFRHLISRRQFNDRRKNTYHLCEMIRK

Secondary structure (DSSP, 8-state):
--HHHHHHHHTTTTS-TTS----SSPPPSS-HHHHHHHHHHHHHTT---HHHHHHHHGGGTTTSTTPPPHHHHHHHHHHTHHHHHHHH-

Nearest PDB structures (foldseek):
  4tky-assembly4_D  TM=2.255E-01  e=9.134E+00  Escherichia coli K-12